Protein AF-A0A961EA92-F1 (afdb_monomer)

Structure (mmCIF, N/CA/C/O backbone):
data_AF-A0A961EA92-F1
#
_entry.id   AF-A0A961EA92-F1
#
loop_
_atom_site.group_PDB
_atom_site.id
_atom_site.type_symbol
_atom_site.label_atom_id
_atom_site.label_alt_id
_atom_site.label_comp_id
_atom_site.label_asym_id
_atom_site.label_entity_id
_atom_site.label_seq_id
_atom_site.pdbx_PDB_ins_code
_atom_site.Cartn_x
_atom_site.Cartn_y
_atom_site.Cartn_z
_atom_site.occupancy
_atom_site.B_iso_or_equiv
_atom_site.auth_seq_id
_atom_site.auth_comp_id
_atom_site.auth_asym_id
_atom_site.auth_atom_id
_atom_site.pdbx_PDB_model_num
ATOM 1 N N . MET A 1 1 ? 42.482 5.969 -26.665 1.00 50.47 1 MET A N 1
ATOM 2 C CA . MET A 1 1 ? 41.561 5.064 -27.384 1.00 50.47 1 MET A CA 1
ATOM 3 C C . MET A 1 1 ? 40.924 4.172 -26.330 1.00 50.47 1 MET A C 1
ATOM 5 O O . MET A 1 1 ? 41.604 3.847 -25.367 1.00 50.47 1 MET A O 1
ATOM 9 N N . SER A 1 2 ? 39.612 3.942 -26.390 1.00 55.41 2 SER A N 1
ATOM 10 C CA . SER A 1 2 ? 38.888 3.191 -25.351 1.00 55.41 2 SER A CA 1
ATOM 11 C C . SER A 1 2 ? 39.294 1.716 -25.388 1.00 55.41 2 SER A C 1
ATOM 13 O O . SER A 1 2 ? 39.399 1.147 -26.473 1.00 55.41 2 SER A O 1
ATOM 15 N N . THR A 1 3 ? 39.460 1.083 -24.226 1.00 66.69 3 THR A N 1
ATOM 16 C CA . THR A 1 3 ? 39.774 -0.354 -24.094 1.00 66.69 3 THR A CA 1
ATOM 17 C C . THR A 1 3 ? 38.754 -1.250 -24.810 1.00 66.69 3 THR A C 1
ATOM 19 O O . THR A 1 3 ? 39.089 -2.335 -25.277 1.00 66.69 3 THR A O 1
ATOM 22 N N . ALA A 1 4 ? 37.512 -0.779 -24.969 1.00 52.59 4 ALA A N 1
ATOM 23 C CA . ALA A 1 4 ? 36.471 -1.474 -25.724 1.00 52.59 4 ALA A CA 1
ATOM 24 C C . ALA A 1 4 ? 36.759 -1.534 -27.235 1.00 52.59 4 ALA A C 1
ATOM 26 O O . ALA A 1 4 ? 36.439 -2.525 -27.888 1.00 52.59 4 ALA A O 1
ATOM 27 N N . GLU A 1 5 ? 37.382 -0.494 -27.789 1.00 62.34 5 GLU A N 1
ATOM 28 C CA . GLU A 1 5 ? 37.715 -0.437 -29.212 1.00 62.34 5 GLU A CA 1
ATOM 29 C C . GLU A 1 5 ? 38.920 -1.327 -29.534 1.00 62.34 5 GLU A C 1
ATOM 31 O O . GLU A 1 5 ? 38.917 -2.029 -30.541 1.00 62.34 5 GLU A O 1
ATOM 36 N N . GLU A 1 6 ? 39.891 -1.409 -28.624 1.00 67.75 6 GLU A N 1
ATOM 37 C CA . GLU A 1 6 ? 41.009 -2.356 -28.720 1.00 67.75 6 GLU A CA 1
ATOM 38 C C . GLU A 1 6 ? 40.524 -3.813 -28.657 1.00 67.75 6 GLU A C 1
ATOM 40 O O . GLU A 1 6 ? 40.917 -4.632 -29.488 1.00 67.75 6 GLU A O 1
ATOM 45 N N . HIS A 1 7 ? 39.597 -4.131 -27.747 1.00 60.75 7 HIS A N 1
ATOM 46 C CA . HIS A 1 7 ? 39.001 -5.468 -27.662 1.00 60.75 7 HIS A CA 1
ATOM 47 C C . HIS A 1 7 ? 38.180 -5.832 -28.908 1.00 60.75 7 HIS A C 1
ATOM 49 O O . HIS A 1 7 ? 38.240 -6.974 -29.367 1.00 60.75 7 HIS A O 1
ATOM 55 N N . TYR A 1 8 ? 37.453 -4.873 -29.491 1.00 70.50 8 TYR A N 1
ATOM 56 C CA . TYR A 1 8 ? 36.710 -5.087 -30.734 1.00 70.50 8 TYR A CA 1
ATOM 57 C C . TYR A 1 8 ? 37.647 -5.388 -31.910 1.00 70.50 8 TYR A C 1
ATOM 59 O O . TYR A 1 8 ? 37.441 -6.356 -32.643 1.00 70.50 8 TYR A O 1
ATOM 67 N N . GLN A 1 9 ? 38.722 -4.609 -32.052 1.00 68.44 9 GLN A N 1
ATOM 68 C CA . GLN A 1 9 ? 39.728 -4.818 -33.096 1.00 68.44 9 GLN A CA 1
ATOM 69 C C . GLN A 1 9 ? 40.441 -6.168 -32.934 1.00 68.44 9 GLN A C 1
ATOM 71 O O . GLN A 1 9 ? 40.690 -6.871 -33.915 1.00 68.44 9 GLN A O 1
ATOM 76 N N . GLN A 1 10 ? 40.711 -6.585 -31.695 1.00 71.38 10 GLN A N 1
ATOM 77 C CA . GLN A 1 10 ? 41.354 -7.865 -31.408 1.00 71.38 10 GLN A CA 1
ATOM 78 C C . GLN A 1 10 ? 40.426 -9.063 -31.675 1.00 71.38 10 GLN A C 1
ATOM 80 O O . GLN A 1 10 ? 40.873 -10.066 -32.235 1.00 71.38 10 GLN A O 1
ATOM 85 N N . ALA A 1 11 ? 39.130 -8.947 -31.368 1.00 63.62 11 ALA A N 1
ATOM 86 C CA . ALA A 1 11 ? 38.125 -9.953 -31.715 1.00 63.62 11 ALA A CA 1
ATOM 87 C C . ALA A 1 11 ? 37.926 -10.072 -33.238 1.00 63.62 11 ALA A C 1
ATOM 89 O O . ALA A 1 11 ? 37.891 -11.183 -33.771 1.00 63.62 11 ALA A O 1
ATOM 90 N N . ALA A 1 12 ? 37.879 -8.944 -33.955 1.00 71.69 12 ALA A N 1
ATOM 91 C CA . ALA A 1 12 ? 37.782 -8.921 -35.414 1.00 71.69 12 ALA A CA 1
ATOM 92 C C . ALA A 1 12 ? 39.003 -9.577 -36.087 1.00 71.69 12 ALA A C 1
ATOM 94 O O . ALA A 1 12 ? 38.854 -10.353 -37.031 1.00 71.69 12 ALA A O 1
ATOM 95 N N . ALA A 1 13 ? 40.209 -9.336 -35.562 1.00 70.62 13 ALA A N 1
ATOM 96 C CA . ALA A 1 13 ? 41.437 -9.949 -36.068 1.00 70.62 13 ALA A CA 1
ATOM 97 C C . ALA A 1 13 ? 41.496 -11.469 -35.829 1.00 70.62 13 ALA A C 1
ATOM 99 O O . ALA A 1 13 ? 42.039 -12.203 -36.658 1.00 70.62 13 ALA A O 1
ATOM 100 N N . LEU A 1 14 ? 40.941 -11.960 -34.716 1.00 64.88 14 LEU A N 1
ATOM 101 C CA . LEU A 1 14 ? 40.837 -13.397 -34.442 1.00 64.88 14 LEU A CA 1
ATOM 102 C C . LEU A 1 14 ? 39.829 -14.075 -35.377 1.00 64.88 14 LEU A C 1
ATOM 104 O O . LEU A 1 14 ? 40.148 -15.115 -35.948 1.00 64.88 14 LEU A O 1
ATOM 108 N N . LEU A 1 15 ? 38.669 -13.455 -35.607 1.00 60.97 15 LEU A N 1
ATOM 109 C CA . LEU A 1 15 ? 37.670 -13.951 -36.560 1.00 60.97 15 LEU A CA 1
ATOM 110 C C . LEU A 1 15 ? 38.220 -14.022 -37.991 1.00 60.97 15 LEU A C 1
ATOM 112 O O . LEU A 1 15 ? 38.012 -15.019 -38.679 1.00 60.97 15 LEU A O 1
ATOM 116 N N . ALA A 1 16 ? 38.983 -13.012 -38.418 1.00 64.12 16 ALA A N 1
ATOM 117 C CA . ALA A 1 16 ? 39.623 -13.009 -39.731 1.00 64.12 16 ALA A CA 1
ATOM 118 C C . ALA A 1 16 ? 40.637 -14.157 -39.891 1.00 64.12 16 ALA A C 1
ATOM 120 O O . ALA A 1 16 ? 40.662 -14.808 -40.932 1.00 64.12 16 ALA A O 1
ATOM 121 N N . LYS A 1 17 ? 41.432 -14.454 -38.851 1.00 61.94 17 LYS A N 1
ATOM 122 C CA . LYS A 1 17 ? 42.393 -15.572 -38.870 1.00 61.94 17 LYS A CA 1
ATOM 123 C C . LYS A 1 17 ? 41.700 -16.927 -38.973 1.00 61.94 17 LYS A C 1
ATOM 125 O O . LYS A 1 17 ? 42.133 -17.752 -39.773 1.00 61.94 17 LYS A O 1
ATOM 130 N N . VAL A 1 18 ? 40.615 -17.116 -38.219 1.00 55.59 18 VAL A N 1
ATOM 131 C CA . VAL A 1 18 ? 39.796 -18.340 -38.246 1.00 55.59 18 VAL A CA 1
ATOM 132 C C . VAL A 1 18 ? 39.172 -18.554 -39.628 1.00 55.59 18 VAL A C 1
ATOM 134 O O . VAL A 1 18 ? 39.162 -19.675 -40.122 1.00 55.59 18 VAL A O 1
ATOM 137 N N . TYR A 1 19 ? 38.727 -17.485 -40.294 1.00 53.41 19 TYR A N 1
ATOM 138 C CA . TYR A 1 19 ? 38.161 -17.571 -41.644 1.00 53.41 19 TYR A CA 1
ATOM 139 C C . TYR A 1 19 ? 39.205 -17.929 -42.718 1.00 53.41 19 TYR A C 1
ATOM 141 O O . TYR A 1 19 ? 38.878 -18.547 -43.727 1.00 53.41 19 TYR A O 1
ATOM 149 N N . THR A 1 20 ? 40.475 -17.560 -42.515 1.00 54.72 20 THR A N 1
ATOM 150 C CA . THR A 1 20 ? 41.551 -17.830 -43.485 1.00 54.72 20 THR A CA 1
ATOM 151 C C . THR A 1 20 ? 42.248 -19.179 -43.318 1.00 54.72 20 THR A C 1
ATOM 153 O O . THR A 1 20 ? 42.910 -19.615 -44.255 1.00 54.72 20 THR A O 1
ATOM 156 N N . SER A 1 21 ? 42.136 -19.840 -42.161 1.00 49.25 21 SER A N 1
ATOM 157 C CA . SER A 1 21 ? 42.884 -21.076 -41.883 1.00 49.25 21 SER A CA 1
ATOM 158 C C . SER A 1 21 ? 42.184 -22.371 -42.299 1.00 49.25 21 SER A C 1
ATOM 160 O O . SER A 1 21 ? 42.848 -23.399 -42.290 1.00 49.25 21 SER A O 1
ATOM 162 N N . ASP A 1 22 ? 40.899 -22.335 -42.671 1.00 49.22 22 ASP A N 1
ATOM 163 C CA . ASP A 1 22 ? 40.098 -23.556 -42.904 1.00 49.22 22 ASP A CA 1
ATOM 164 C C . ASP A 1 22 ? 39.508 -23.669 -44.321 1.00 49.22 22 ASP A C 1
ATOM 166 O O . ASP A 1 22 ? 38.685 -24.531 -44.613 1.00 49.22 22 ASP A O 1
ATOM 170 N N . SER A 1 23 ? 39.956 -22.819 -45.251 1.00 49.56 23 SER A N 1
ATOM 171 C CA . SER A 1 23 ? 39.667 -23.001 -46.678 1.00 49.56 23 SER A CA 1
ATOM 172 C C . SER A 1 23 ? 40.640 -24.017 -47.286 1.00 49.56 23 SER A C 1
ATOM 174 O O . SER A 1 23 ? 41.483 -23.686 -48.121 1.00 49.56 23 SER A O 1
ATOM 176 N N . THR A 1 24 ? 40.554 -25.273 -46.847 1.00 49.16 24 THR A N 1
ATOM 177 C CA . THR A 1 24 ? 40.917 -26.404 -47.704 1.00 49.16 24 THR A CA 1
ATOM 178 C C . THR A 1 24 ? 39.622 -26.993 -48.228 1.00 49.16 24 THR A C 1
ATOM 180 O O . THR A 1 24 ? 38.785 -27.475 -47.474 1.00 49.16 24 THR A O 1
ATOM 183 N N . ALA A 1 25 ? 39.441 -26.848 -49.534 1.00 49.72 25 ALA A N 1
ATOM 184 C CA . ALA A 1 25 ? 38.242 -27.196 -50.267 1.00 49.72 25 ALA A CA 1
ATOM 185 C C . ALA A 1 25 ? 37.920 -28.699 -50.182 1.00 49.72 25 ALA A C 1
ATOM 187 O O . ALA A 1 25 ? 38.440 -29.440 -51.006 1.00 49.72 25 ALA A O 1
ATOM 188 N N . ASP A 1 26 ? 37.092 -29.127 -49.218 1.00 51.53 26 ASP A N 1
ATOM 189 C CA . ASP A 1 26 ? 36.168 -30.277 -49.367 1.00 51.53 26 ASP A CA 1
ATOM 190 C C . ASP A 1 26 ? 35.139 -30.453 -48.218 1.00 51.53 26 ASP A C 1
ATOM 192 O O . ASP A 1 26 ? 34.668 -31.559 -47.971 1.00 51.53 26 ASP A O 1
ATOM 196 N N . GLU A 1 27 ? 34.772 -29.400 -47.478 1.00 52.91 27 GLU A N 1
ATOM 197 C CA . GLU A 1 27 ? 33.832 -29.535 -46.348 1.00 52.91 27 GLU A CA 1
ATOM 198 C C . GLU A 1 27 ? 32.431 -29.001 -46.693 1.00 52.91 27 GLU A C 1
ATOM 200 O O . GLU A 1 27 ? 32.282 -27.908 -47.250 1.00 52.91 27 GLU A O 1
ATOM 205 N N . ASP A 1 28 ? 31.396 -29.783 -46.352 1.00 54.69 28 ASP A N 1
ATOM 206 C CA . ASP A 1 28 ? 29.978 -29.451 -46.548 1.00 54.69 28 ASP A CA 1
ATOM 207 C C . ASP A 1 28 ? 29.673 -28.063 -45.940 1.00 54.69 28 ASP A C 1
ATOM 209 O O . ASP A 1 28 ? 29.950 -27.833 -44.754 1.00 54.69 28 ASP A O 1
ATOM 213 N N . PRO A 1 29 ? 29.103 -27.112 -46.710 1.00 53.88 29 PRO A N 1
ATOM 214 C CA . PRO A 1 29 ? 28.808 -25.759 -46.234 1.00 53.88 29 PRO A CA 1
ATOM 215 C C . PRO A 1 29 ? 27.929 -25.722 -44.973 1.00 53.88 29 PRO A C 1
ATOM 217 O O . PRO A 1 29 ? 27.988 -24.745 -44.220 1.00 53.88 29 PRO A O 1
ATOM 220 N N . LEU A 1 30 ? 27.143 -26.772 -44.706 1.00 52.06 30 LEU A N 1
ATOM 221 C CA . LEU A 1 30 ? 26.371 -26.902 -43.468 1.00 52.06 30 LEU A CA 1
ATOM 222 C C . LEU A 1 30 ? 27.271 -27.100 -42.239 1.00 52.06 30 LEU A C 1
ATOM 224 O O . LEU A 1 30 ? 27.009 -26.488 -41.204 1.00 52.06 30 LEU A O 1
ATOM 228 N N . THR A 1 31 ? 28.357 -27.866 -42.364 1.00 55.97 31 THR A N 1
ATOM 229 C CA . THR A 1 31 ? 29.318 -28.150 -41.285 1.00 55.97 31 THR A CA 1
ATOM 230 C C . THR A 1 31 ? 30.087 -26.889 -40.889 1.00 55.97 31 THR A C 1
ATOM 232 O O . THR A 1 31 ? 30.183 -26.562 -39.702 1.00 55.97 31 THR A O 1
ATOM 235 N N . VAL A 1 32 ? 30.540 -26.113 -41.879 1.00 56.06 32 VAL A N 1
ATOM 236 C CA . VAL A 1 32 ? 31.269 -24.849 -41.671 1.00 56.06 32 VAL A CA 1
ATOM 237 C C . VAL A 1 32 ? 30.385 -23.797 -40.985 1.00 56.06 32 VAL A C 1
ATOM 239 O O . VAL A 1 32 ? 30.834 -23.102 -40.070 1.00 56.06 32 VAL A O 1
ATOM 242 N N . ALA A 1 33 ? 29.102 -23.717 -41.356 1.00 56.22 33 ALA A N 1
ATOM 243 C CA . ALA A 1 33 ? 28.143 -22.817 -40.714 1.00 56.22 33 ALA A CA 1
ATOM 244 C C . ALA A 1 33 ? 27.900 -23.180 -39.237 1.00 56.22 33 ALA A C 1
ATOM 246 O O . ALA A 1 33 ? 27.871 -22.288 -38.383 1.00 56.22 33 ALA A O 1
ATOM 247 N N . THR A 1 34 ? 27.792 -24.472 -38.908 1.00 58.75 34 THR A N 1
ATOM 248 C CA . THR A 1 34 ? 27.673 -24.926 -37.511 1.00 58.75 34 THR A CA 1
ATOM 249 C C . THR A 1 34 ? 28.923 -24.633 -36.685 1.00 58.75 34 THR A C 1
ATOM 251 O O . THR A 1 34 ? 28.798 -24.175 -35.551 1.00 58.75 34 THR A O 1
ATOM 254 N N . VAL A 1 35 ? 30.127 -24.824 -37.233 1.00 63.09 35 VAL A N 1
ATOM 255 C CA . VAL A 1 35 ? 31.382 -24.523 -36.516 1.00 63.09 35 VAL A CA 1
ATOM 256 C C . VAL A 1 35 ? 31.507 -23.020 -36.242 1.00 63.09 35 VAL A C 1
ATOM 258 O O . VAL A 1 35 ? 31.823 -22.620 -35.119 1.00 63.09 35 VAL A O 1
ATOM 261 N N . ALA A 1 36 ? 31.165 -22.171 -37.215 1.00 65.88 36 ALA A N 1
ATOM 262 C CA . ALA A 1 36 ? 31.145 -20.720 -37.034 1.00 65.88 36 ALA A CA 1
ATOM 263 C C . ALA A 1 36 ? 30.142 -20.274 -35.952 1.00 65.88 36 ALA A C 1
ATOM 265 O O . ALA A 1 36 ? 30.459 -19.417 -35.124 1.00 65.88 36 ALA A O 1
ATOM 266 N N . GLN A 1 37 ? 28.953 -20.885 -35.908 1.00 67.19 37 GLN A N 1
ATOM 267 C CA . GLN A 1 37 ? 27.954 -20.628 -34.866 1.00 67.19 37 GLN A CA 1
ATOM 268 C C . GLN A 1 37 ? 28.448 -21.056 -33.477 1.00 67.19 37 GLN A C 1
ATOM 270 O O . GLN A 1 37 ? 28.310 -20.296 -32.519 1.00 67.19 37 GLN A O 1
ATOM 275 N N . VAL A 1 38 ? 29.074 -22.232 -33.361 1.00 67.88 38 VAL A N 1
ATOM 276 C CA . VAL A 1 38 ? 29.639 -22.728 -32.095 1.00 67.88 38 VAL A CA 1
ATOM 277 C C . VAL A 1 38 ? 30.757 -21.810 -31.593 1.00 67.88 38 VAL A C 1
ATOM 279 O O . VAL A 1 38 ? 30.787 -21.468 -30.410 1.00 67.88 38 VAL A O 1
ATOM 282 N N . HIS A 1 39 ? 31.634 -21.337 -32.479 1.00 73.56 39 HIS A N 1
ATOM 283 C CA . HIS A 1 39 ? 32.695 -20.395 -32.115 1.00 73.56 39 HIS A CA 1
ATOM 284 C C . HIS A 1 39 ? 32.156 -19.018 -31.710 1.00 73.56 39 HIS A C 1
ATOM 286 O O . HIS A 1 39 ? 32.663 -18.425 -30.757 1.00 73.56 39 HIS A O 1
ATOM 292 N N . ALA A 1 40 ? 31.101 -18.524 -32.365 1.00 71.31 40 ALA A N 1
ATOM 293 C CA . ALA A 1 40 ? 30.439 -17.284 -31.962 1.00 71.31 40 ALA A CA 1
ATOM 294 C C . ALA A 1 40 ? 29.824 -17.401 -30.557 1.00 71.31 40 ALA A C 1
ATOM 296 O O . ALA A 1 40 ? 30.013 -16.515 -29.722 1.00 71.31 40 ALA A O 1
ATOM 297 N N . VAL A 1 41 ? 29.151 -18.518 -30.260 1.00 71.19 41 VAL A N 1
ATOM 298 C CA . VAL A 1 41 ? 28.597 -18.792 -28.923 1.00 71.19 41 VAL A CA 1
ATOM 299 C C . VAL A 1 41 ? 29.708 -18.883 -27.877 1.00 71.19 41 VAL A C 1
ATOM 301 O O . VAL A 1 41 ? 29.582 -18.292 -26.805 1.00 71.19 41 VAL A O 1
ATOM 304 N N . LEU A 1 42 ? 30.818 -19.558 -28.187 1.00 78.50 42 LEU A N 1
ATOM 305 C CA . LEU A 1 42 ? 31.955 -19.675 -27.274 1.00 78.50 42 LEU A CA 1
ATOM 306 C C . LEU A 1 42 ? 32.620 -18.314 -27.004 1.00 78.50 42 LEU A C 1
ATOM 308 O O . LEU A 1 42 ? 32.980 -18.024 -25.861 1.00 78.50 42 LEU A O 1
ATOM 312 N N . ALA A 1 43 ? 32.729 -17.449 -28.016 1.00 75.94 43 ALA A N 1
ATOM 313 C CA . ALA A 1 43 ? 33.246 -16.091 -27.856 1.00 75.94 43 ALA A CA 1
ATOM 314 C C . ALA A 1 43 ? 32.343 -15.242 -26.945 1.00 75.94 43 ALA A C 1
AT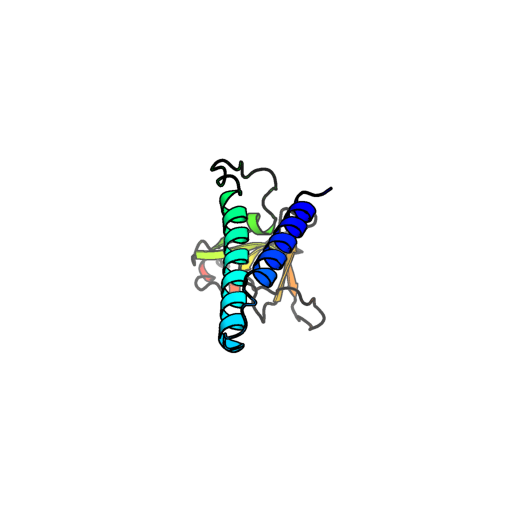OM 316 O O . ALA A 1 43 ? 32.837 -14.609 -26.012 1.00 75.94 43 ALA A O 1
ATOM 317 N N . VAL A 1 44 ? 31.021 -15.288 -27.150 1.00 77.88 44 VAL A N 1
ATOM 318 C CA . VAL A 1 44 ? 30.047 -14.603 -26.281 1.00 77.88 44 VAL A CA 1
ATOM 319 C C . VAL A 1 44 ? 30.126 -15.133 -24.849 1.00 77.88 44 VAL A C 1
ATOM 321 O O . VAL A 1 44 ? 30.205 -14.344 -23.909 1.00 77.88 44 VAL A O 1
ATOM 324 N N . ALA A 1 45 ? 30.169 -16.455 -24.671 1.00 77.81 45 ALA A N 1
ATOM 325 C CA . ALA A 1 45 ? 30.294 -17.079 -23.357 1.00 77.81 45 ALA A CA 1
ATOM 326 C C . ALA A 1 45 ? 31.590 -16.663 -22.643 1.00 77.81 45 ALA A C 1
ATOM 328 O O . ALA A 1 45 ? 31.570 -16.385 -21.446 1.00 77.81 45 ALA A O 1
ATOM 329 N N . THR A 1 46 ? 32.701 -16.552 -23.375 1.00 76.56 46 THR A N 1
ATOM 330 C CA . THR A 1 46 ? 33.993 -16.128 -22.817 1.00 76.56 46 THR A CA 1
ATOM 331 C C . THR A 1 46 ? 33.967 -14.663 -22.389 1.00 76.56 46 THR A C 1
ATOM 333 O O . THR A 1 46 ? 34.427 -14.346 -21.296 1.00 76.56 46 THR A O 1
ATOM 336 N N . VAL A 1 47 ? 33.379 -13.774 -23.198 1.00 79.69 47 VAL A N 1
ATOM 337 C CA . VAL A 1 47 ? 33.215 -12.352 -22.849 1.00 79.69 47 VAL A CA 1
ATOM 338 C C . VAL A 1 47 ? 32.310 -12.190 -21.630 1.00 79.69 47 VAL A C 1
ATOM 340 O O . VAL A 1 47 ? 32.649 -11.449 -20.713 1.00 79.69 47 VAL A O 1
ATOM 343 N N . LEU A 1 48 ? 31.187 -12.910 -21.578 1.00 77.62 48 LEU A N 1
ATOM 344 C CA . LEU A 1 48 ? 30.296 -12.891 -20.419 1.00 77.62 48 LEU A CA 1
ATOM 345 C C . LEU A 1 48 ? 31.002 -13.416 -19.167 1.00 77.62 48 LEU A C 1
ATOM 347 O O . LEU A 1 48 ? 30.903 -12.793 -18.116 1.00 77.62 48 LEU A O 1
ATOM 351 N N . ASN A 1 49 ? 31.754 -14.512 -19.268 1.00 77.56 49 ASN A N 1
ATOM 352 C CA . ASN A 1 49 ? 32.506 -15.048 -18.139 1.00 77.56 49 ASN A CA 1
ATOM 353 C C . ASN A 1 49 ? 33.615 -14.092 -17.675 1.00 77.56 49 ASN A C 1
ATOM 355 O O . ASN A 1 49 ? 33.781 -13.907 -16.476 1.00 77.56 49 ASN A O 1
ATOM 359 N N . ASP A 1 50 ? 34.346 -13.444 -18.585 1.00 78.44 50 ASP A N 1
ATOM 360 C CA . ASP A 1 50 ? 35.363 -12.440 -18.241 1.00 78.44 50 ASP A CA 1
ATOM 361 C C . ASP A 1 50 ? 34.733 -11.207 -17.575 1.00 78.44 50 ASP A C 1
ATOM 363 O O . ASP A 1 50 ? 35.216 -10.759 -16.540 1.00 78.44 50 ASP A O 1
ATOM 367 N N . ILE A 1 51 ? 33.593 -10.717 -18.079 1.00 73.50 51 ILE A N 1
ATOM 368 C CA . ILE A 1 51 ? 32.819 -9.653 -17.420 1.00 73.50 51 ILE A CA 1
ATOM 369 C C . ILE A 1 51 ? 32.427 -10.092 -16.011 1.00 73.50 51 ILE A C 1
ATOM 371 O O . ILE A 1 51 ? 32.682 -9.362 -15.058 1.00 73.50 51 ILE A O 1
ATOM 375 N N . LEU A 1 52 ? 31.842 -11.283 -15.868 1.00 73.38 52 LEU A N 1
ATOM 376 C CA . LEU A 1 52 ? 31.323 -11.766 -14.592 1.00 73.38 52 LEU A CA 1
ATOM 377 C C . LEU A 1 52 ? 32.428 -12.049 -13.564 1.00 73.38 52 LEU A C 1
ATOM 379 O O . LEU A 1 52 ? 32.209 -11.838 -12.375 1.00 73.38 52 LEU A O 1
ATOM 383 N N . THR A 1 53 ? 33.604 -12.493 -14.011 1.00 74.31 53 THR A N 1
ATOM 384 C CA . THR A 1 53 ? 34.758 -12.813 -13.150 1.00 74.31 53 THR A CA 1
ATOM 385 C C . THR A 1 53 ? 35.656 -11.608 -12.862 1.00 74.31 53 THR A C 1
ATOM 387 O O . THR A 1 53 ? 36.353 -11.608 -11.850 1.00 74.31 53 THR A O 1
ATOM 390 N N . ARG A 1 54 ? 35.633 -10.567 -13.708 1.00 71.81 54 ARG A N 1
ATOM 391 C CA . ARG A 1 54 ? 36.289 -9.271 -13.451 1.00 71.81 54 ARG A CA 1
ATOM 392 C C . ARG A 1 54 ? 35.417 -8.284 -12.692 1.00 71.81 54 ARG A C 1
ATOM 394 O O . ARG A 1 54 ? 35.927 -7.238 -12.283 1.00 71.81 54 ARG A O 1
ATOM 401 N N . MET A 1 55 ? 34.133 -8.583 -12.480 1.00 52.75 55 MET A N 1
ATOM 402 C CA . MET A 1 55 ? 33.396 -7.897 -11.426 1.00 52.75 55 MET A CA 1
ATOM 403 C C . MET A 1 55 ? 34.160 -8.154 -10.124 1.00 52.75 55 MET A C 1
ATOM 405 O O . MET A 1 55 ? 34.383 -9.319 -9.787 1.00 52.75 55 MET A O 1
ATOM 409 N N . PRO A 1 56 ? 34.606 -7.111 -9.401 1.00 59.69 56 PRO A N 1
ATOM 410 C CA . PRO A 1 56 ? 35.164 -7.331 -8.079 1.00 59.69 56 PRO A CA 1
ATOM 411 C C . PRO A 1 56 ? 34.121 -8.113 -7.281 1.00 59.69 56 PRO A C 1
ATOM 413 O O . PRO A 1 56 ? 32.929 -7.801 -7.387 1.00 59.69 56 PRO A O 1
ATOM 416 N N . GLU A 1 57 ? 34.558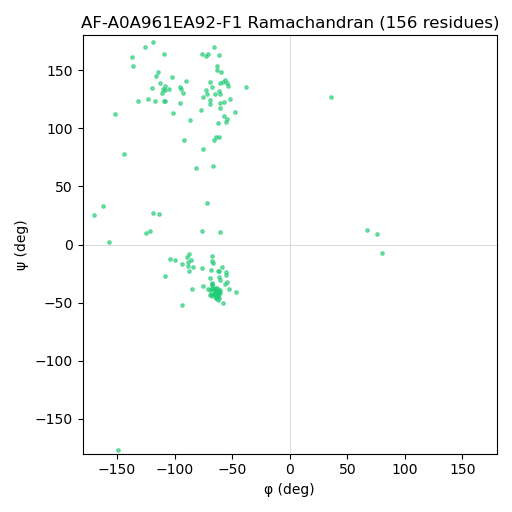 -9.136 -6.534 1.00 56.19 57 GLU A N 1
ATOM 417 C CA . GLU A 1 57 ? 33.687 -9.874 -5.614 1.00 56.19 57 GLU A CA 1
ATOM 418 C C . GLU A 1 57 ? 32.732 -8.891 -4.937 1.00 56.19 57 GLU A C 1
ATOM 420 O O . GLU A 1 57 ? 33.203 -7.811 -4.553 1.00 56.19 57 GLU A O 1
ATOM 425 N N . PRO A 1 58 ? 31.423 -9.199 -4.810 1.00 50.09 58 PRO A N 1
ATOM 426 C CA . PRO A 1 58 ? 30.500 -8.286 -4.164 1.00 50.09 58 PRO A CA 1
ATOM 427 C C . PRO A 1 58 ? 31.075 -8.014 -2.785 1.00 50.09 58 PRO A C 1
ATOM 429 O O . PRO A 1 58 ? 31.078 -8.886 -1.914 1.00 50.09 58 PRO A O 1
ATOM 432 N N . THR A 1 59 ? 31.643 -6.822 -2.621 1.00 47.00 59 THR A N 1
ATOM 433 C CA . THR A 1 59 ? 32.258 -6.406 -1.378 1.00 47.00 59 THR A CA 1
ATOM 434 C C . THR A 1 59 ? 31.150 -6.551 -0.355 1.00 47.00 59 THR A C 1
ATOM 436 O O . THR A 1 59 ? 30.113 -5.885 -0.413 1.00 47.00 59 THR A O 1
ATOM 439 N N . ARG A 1 60 ? 31.315 -7.531 0.539 1.00 53.59 60 ARG A N 1
ATOM 440 C CA . ARG A 1 60 ? 30.342 -7.968 1.550 1.00 53.59 60 ARG A CA 1
ATOM 441 C C . ARG A 1 60 ? 30.210 -6.927 2.673 1.00 53.59 60 ARG A C 1
ATOM 443 O O . ARG A 1 60 ? 30.090 -7.251 3.849 1.00 53.59 60 ARG A O 1
ATOM 450 N N . ASN A 1 61 ? 30.316 -5.662 2.288 1.00 53.84 61 ASN A N 1
ATOM 451 C CA . ASN A 1 61 ? 30.451 -4.454 3.072 1.00 53.84 61 ASN A CA 1
ATOM 452 C C . ASN A 1 61 ? 30.101 -3.209 2.226 1.00 53.84 61 ASN A C 1
ATOM 454 O O . ASN A 1 61 ? 30.621 -2.124 2.490 1.00 53.84 61 ASN A O 1
ATOM 458 N N . ILE A 1 62 ? 29.157 -3.321 1.275 1.00 51.44 62 ILE A N 1
ATOM 459 C CA . ILE A 1 62 ? 28.354 -2.156 0.877 1.00 51.44 62 ILE A CA 1
ATOM 460 C C . ILE A 1 62 ? 27.727 -1.606 2.160 1.00 51.44 62 ILE A C 1
ATOM 462 O O . ILE A 1 62 ? 26.817 -2.197 2.745 1.00 51.44 62 ILE A O 1
ATOM 466 N N . ARG A 1 63 ? 28.228 -0.456 2.616 1.00 58.34 63 ARG A N 1
ATOM 467 C CA . ARG A 1 63 ? 27.508 0.401 3.554 1.00 58.34 63 ARG A CA 1
ATOM 468 C C . ARG A 1 63 ? 26.264 0.865 2.799 1.00 58.34 63 ARG A C 1
ATOM 470 O O . ARG A 1 63 ? 26.316 1.832 2.048 1.00 58.34 63 ARG A O 1
ATOM 477 N N . VAL A 1 64 ? 25.163 0.134 2.945 1.00 57.78 64 VAL A N 1
ATOM 478 C CA . VAL A 1 64 ? 23.831 0.507 2.452 1.00 57.78 64 VAL A CA 1
ATOM 479 C C . VAL A 1 64 ? 23.338 1.736 3.214 1.00 57.78 64 VAL A C 1
ATOM 481 O O . VAL A 1 64 ? 22.452 1.630 4.037 1.00 57.78 64 VAL A O 1
ATOM 484 N N . ASN A 1 65 ? 23.962 2.894 3.020 1.00 58.81 65 ASN A N 1
ATOM 485 C CA . ASN A 1 65 ? 23.504 4.186 3.527 1.00 58.81 65 ASN A CA 1
ATOM 486 C C . ASN A 1 65 ? 24.029 5.240 2.546 1.00 58.81 65 ASN A C 1
ATOM 488 O O . ASN A 1 65 ? 25.238 5.423 2.429 1.00 58.81 65 ASN A O 1
ATOM 492 N N . SER A 1 66 ? 23.180 5.926 1.778 1.00 55.88 66 SER A N 1
ATOM 493 C CA . SER A 1 66 ? 22.719 7.259 2.207 1.00 55.88 66 SER A CA 1
ATOM 494 C C . SER A 1 66 ? 21.391 7.719 1.586 1.00 55.88 66 SER A C 1
ATOM 496 O O . SER A 1 66 ? 20.968 8.837 1.872 1.00 55.88 66 SER A O 1
ATOM 498 N N . THR A 1 67 ? 20.714 6.917 0.758 1.00 64.94 67 THR A N 1
ATOM 499 C CA . THR A 1 67 ? 19.383 7.313 0.272 1.00 64.94 67 THR A CA 1
ATOM 500 C C . THR A 1 67 ? 18.379 7.067 1.395 1.00 64.94 67 THR A C 1
ATOM 502 O O . THR A 1 67 ? 18.217 5.915 1.808 1.00 64.94 67 THR A O 1
ATOM 505 N N . PRO A 1 68 ? 17.731 8.109 1.948 1.00 71.12 68 PRO A N 1
ATOM 506 C CA . PRO A 1 68 ? 16.674 7.893 2.920 1.00 71.12 68 PRO A CA 1
ATOM 507 C C . PRO A 1 68 ? 15.602 6.987 2.296 1.00 71.12 68 PRO A C 1
ATOM 509 O O . PRO A 1 68 ? 15.309 7.145 1.109 1.00 71.12 68 PRO A O 1
ATOM 512 N N . PRO A 1 69 ? 15.005 6.059 3.070 1.00 82.19 69 PRO A N 1
ATOM 513 C CA . PRO A 1 69 ? 13.930 5.220 2.560 1.00 82.19 69 PRO A CA 1
ATOM 514 C C . PRO A 1 69 ? 12.826 6.111 1.997 1.00 82.19 69 PRO A C 1
ATOM 516 O O . PRO A 1 69 ? 12.514 7.159 2.588 1.00 82.19 69 PRO A O 1
ATOM 519 N N . SER A 1 70 ? 12.280 5.698 0.855 1.00 91.94 70 SER A N 1
ATOM 520 C CA . SER A 1 70 ? 11.235 6.440 0.156 1.00 91.94 70 SER A CA 1
ATOM 521 C C . SER A 1 70 ? 9.985 6.576 1.034 1.00 91.94 70 SER A C 1
ATOM 523 O O . SER A 1 70 ? 9.814 5.844 2.015 1.00 91.94 70 SER A O 1
ATOM 525 N N . ALA A 1 71 ? 9.082 7.498 0.691 1.00 93.50 71 ALA A N 1
ATOM 526 C CA . ALA A 1 71 ? 7.785 7.601 1.366 1.00 93.50 71 ALA A CA 1
ATOM 527 C C . ALA A 1 71 ? 7.038 6.253 1.387 1.00 93.50 71 ALA A C 1
ATOM 529 O O . ALA A 1 71 ? 6.458 5.882 2.408 1.00 93.50 71 ALA A O 1
ATOM 530 N N . TRP A 1 72 ? 7.130 5.490 0.293 1.00 94.69 72 TRP A N 1
ATOM 531 C CA . TRP A 1 72 ? 6.548 4.156 0.164 1.00 94.69 72 TRP A CA 1
ATOM 532 C C . TRP A 1 72 ? 7.137 3.164 1.169 1.00 94.69 72 TRP A C 1
ATOM 534 O O . TRP A 1 72 ? 6.382 2.503 1.881 1.00 94.69 72 TRP A O 1
ATOM 544 N N . ASP A 1 73 ? 8.465 3.112 1.296 1.00 94.81 73 ASP A N 1
ATOM 545 C CA . ASP A 1 73 ? 9.143 2.219 2.246 1.00 94.81 73 ASP A CA 1
ATOM 546 C C . ASP A 1 73 ? 8.804 2.569 3.699 1.00 94.81 73 ASP A C 1
ATOM 548 O O . ASP A 1 73 ? 8.587 1.685 4.526 1.00 94.81 73 ASP A O 1
ATOM 552 N N . ARG A 1 74 ? 8.724 3.868 4.017 1.00 94.75 74 ARG A N 1
ATOM 553 C CA . ARG A 1 74 ? 8.397 4.363 5.366 1.00 94.75 74 ARG A CA 1
ATOM 554 C C . ARG A 1 74 ? 6.954 4.081 5.762 1.00 94.75 74 ARG A C 1
ATOM 556 O O . ARG A 1 74 ? 6.687 3.782 6.924 1.00 94.75 74 ARG A O 1
ATOM 563 N N . ALA A 1 75 ? 6.029 4.221 4.818 1.00 95.56 75 ALA A N 1
ATOM 564 C CA . ALA A 1 75 ? 4.606 4.017 5.054 1.00 95.56 75 ALA A CA 1
ATOM 565 C C . ALA A 1 75 ? 4.229 2.533 5.139 1.00 95.56 75 ALA A C 1
ATOM 567 O O . ALA A 1 75 ? 3.170 2.196 5.678 1.00 95.56 75 ALA A O 1
ATOM 568 N N . ARG A 1 76 ? 5.068 1.635 4.609 1.00 97.31 76 ARG A N 1
ATOM 569 C CA . ARG A 1 76 ? 4.749 0.213 4.521 1.00 97.31 76 ARG A CA 1
ATOM 570 C C . ARG A 1 76 ? 4.793 -0.481 5.877 1.00 97.31 76 ARG A C 1
ATOM 572 O O . ARG A 1 76 ? 5.760 -0.395 6.628 1.00 97.31 76 ARG A O 1
ATOM 579 N N . ASN A 1 77 ? 3.727 -1.209 6.191 1.00 97.25 77 ASN A N 1
ATOM 580 C CA . ASN A 1 77 ? 3.576 -1.939 7.445 1.00 97.25 77 ASN A CA 1
ATOM 581 C C . ASN A 1 77 ? 2.725 -3.206 7.247 1.00 97.25 77 ASN A C 1
ATOM 583 O O . ASN A 1 77 ? 2.322 -3.537 6.132 1.00 97.25 77 ASN A O 1
ATOM 587 N N . ARG A 1 78 ? 2.453 -3.932 8.333 1.00 97.88 78 ARG A N 1
ATOM 588 C CA . ARG A 1 78 ? 1.488 -5.031 8.383 1.00 97.88 78 ARG A CA 1
ATOM 589 C C . ARG A 1 78 ? 0.304 -4.664 9.265 1.00 97.88 78 ARG A C 1
ATOM 591 O O . ARG A 1 78 ? 0.464 -4.093 10.346 1.00 97.88 78 ARG A O 1
ATOM 598 N N . CYS A 1 79 ? -0.891 -5.027 8.819 1.00 96.69 79 CYS A N 1
ATOM 599 C CA . CYS A 1 79 ? -2.093 -4.931 9.628 1.00 96.69 79 CYS A CA 1
ATOM 600 C C . CYS A 1 79 ? -1.941 -5.798 10.881 1.00 96.69 79 CYS A C 1
ATOM 602 O O . CYS A 1 79 ? -1.619 -6.983 10.800 1.00 96.69 79 CYS A O 1
ATOM 604 N N . ARG A 1 80 ? -2.206 -5.219 12.055 1.00 94.75 80 ARG A N 1
ATOM 605 C CA . ARG A 1 80 ? -2.029 -5.909 13.343 1.00 94.75 80 ARG A CA 1
ATOM 606 C C . ARG A 1 80 ? -3.022 -7.055 13.560 1.00 94.75 80 ARG A C 1
ATOM 608 O O . ARG A 1 80 ? -2.735 -7.947 14.347 1.00 94.75 80 ARG A O 1
ATOM 615 N N . SER A 1 81 ? -4.164 -7.040 12.871 1.00 94.88 81 SER A N 1
ATOM 616 C CA . SER A 1 81 ? -5.205 -8.063 13.031 1.00 94.88 81 SER A CA 1
ATOM 617 C C . SER A 1 81 ? -5.082 -9.197 12.020 1.00 94.88 81 SER A C 1
ATOM 619 O O . SER A 1 81 ? -5.119 -10.371 12.399 1.00 94.88 81 SER A O 1
ATOM 621 N N . CYS A 1 82 ? -4.990 -8.870 10.728 1.00 96.25 82 CYS A N 1
ATOM 622 C CA . CYS A 1 82 ? -4.985 -9.869 9.656 1.00 96.25 82 CYS A CA 1
ATOM 623 C C . CYS A 1 82 ? -3.581 -10.189 9.117 1.00 96.25 82 CYS A C 1
ATOM 625 O O . CYS A 1 82 ? -3.428 -11.183 8.421 1.00 96.25 82 CYS A O 1
ATOM 627 N N . GLY A 1 83 ? -2.562 -9.382 9.435 1.00 96.69 83 GLY A N 1
ATOM 628 C CA . GLY A 1 83 ? -1.180 -9.585 8.984 1.00 96.69 83 GLY A CA 1
ATOM 629 C C . GLY A 1 83 ? -0.881 -9.126 7.553 1.00 96.69 83 GLY A C 1
ATOM 630 O O . GLY A 1 83 ? 0.289 -9.108 7.172 1.00 96.69 83 GLY A O 1
ATOM 631 N N . ALA A 1 84 ? -1.896 -8.724 6.779 1.00 97.25 84 ALA A N 1
ATOM 632 C CA . ALA A 1 84 ? -1.726 -8.253 5.406 1.00 97.25 84 ALA A CA 1
ATOM 633 C C . ALA A 1 84 ? -0.818 -7.018 5.332 1.00 97.25 84 ALA A C 1
ATOM 635 O O . ALA A 1 84 ? -0.783 -6.199 6.256 1.00 97.25 84 ALA A O 1
ATOM 636 N N . SER A 1 85 ? -0.086 -6.879 4.228 1.00 97.94 85 SER A N 1
ATOM 637 C CA . SER A 1 85 ? 0.707 -5.682 3.961 1.00 97.94 85 SER A CA 1
ATOM 638 C C . SER A 1 85 ? -0.205 -4.483 3.710 1.00 97.94 85 SER A C 1
ATOM 640 O O . SER A 1 85 ? -1.178 -4.579 2.969 1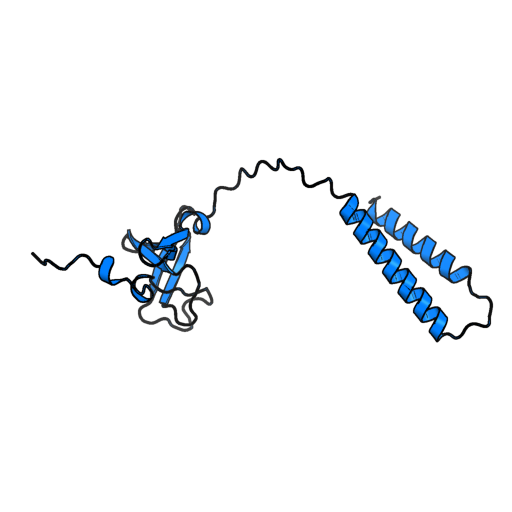.00 97.94 85 SER A O 1
ATOM 642 N N . ILE A 1 86 ? 0.134 -3.351 4.320 1.00 97.94 86 ILE A N 1
ATOM 643 C CA . ILE A 1 86 ? -0.604 -2.092 4.211 1.00 97.94 86 ILE A CA 1
ATOM 644 C C . ILE A 1 86 ? 0.361 -0.922 4.030 1.00 97.94 86 ILE A C 1
ATOM 646 O O . ILE A 1 86 ? 1.544 -1.015 4.368 1.00 97.94 86 ILE A O 1
ATOM 650 N N . LEU A 1 87 ? -0.170 0.191 3.549 1.00 97.81 87 LEU A N 1
ATOM 651 C CA . LEU A 1 87 ? 0.458 1.502 3.548 1.00 97.81 87 LEU A CA 1
ATOM 652 C C . LEU A 1 87 ? -0.294 2.403 4.530 1.00 97.81 87 LEU A C 1
ATOM 654 O O . LEU A 1 87 ? -1.523 2.483 4.499 1.00 97.81 87 LEU A O 1
ATOM 658 N N . TRP A 1 88 ? 0.437 3.078 5.412 1.00 97.38 88 TRP A N 1
ATOM 659 C CA . TRP A 1 88 ? -0.118 4.146 6.236 1.00 97.38 88 TRP A CA 1
ATOM 660 C C . TRP A 1 88 ? -0.054 5.466 5.480 1.00 97.38 88 TRP A C 1
ATOM 662 O O . TRP A 1 88 ? 1.014 6.059 5.340 1.00 97.38 88 TRP A O 1
ATOM 672 N N . CYS A 1 89 ? -1.215 5.928 5.029 1.00 97.06 89 CYS A N 1
ATOM 673 C CA . CYS A 1 89 ? -1.361 7.198 4.334 1.00 97.06 89 CYS A CA 1
ATOM 674 C C . CYS A 1 89 ? -2.086 8.215 5.221 1.00 97.06 89 CYS A C 1
ATOM 676 O O . CYS A 1 89 ? -2.738 7.862 6.208 1.00 97.06 89 CYS A O 1
ATOM 678 N N . THR A 1 90 ? -1.998 9.484 4.846 1.00 97.38 90 THR A N 1
ATOM 679 C CA . THR A 1 90 ? -2.794 10.574 5.415 1.00 97.38 90 THR A CA 1
ATOM 680 C C . THR A 1 90 ? -3.814 11.011 4.374 1.00 97.38 90 THR A C 1
ATOM 682 O O . THR A 1 90 ? -3.464 11.175 3.213 1.00 97.38 90 THR A O 1
ATOM 685 N N . THR A 1 91 ? -5.079 11.171 4.744 1.00 95.00 91 THR A N 1
ATOM 686 C CA . THR A 1 91 ? -6.092 11.734 3.845 1.00 95.00 91 THR A CA 1
ATOM 687 C C . THR A 1 91 ? -5.848 13.227 3.637 1.00 95.00 91 THR A C 1
ATOM 689 O O . THR A 1 91 ? -5.186 13.872 4.450 1.00 95.00 91 THR A O 1
ATOM 692 N N . ASP A 1 92 ? -6.465 13.811 2.618 1.00 89.62 92 ASP A N 1
ATOM 693 C CA . ASP A 1 92 ? -6.588 15.268 2.452 1.00 89.62 92 ASP A CA 1
ATOM 694 C C . ASP A 1 92 ? -7.037 16.000 3.737 1.00 89.62 92 ASP A C 1
ATOM 696 O O . ASP A 1 92 ? -6.470 17.022 4.112 1.00 89.62 92 ASP A O 1
ATOM 700 N N . GLY A 1 93 ? -7.985 15.424 4.480 1.00 88.75 93 GLY A N 1
ATOM 701 C CA . GLY A 1 93 ? -8.448 15.920 5.780 1.00 88.75 93 GLY A CA 1
ATOM 702 C C . GLY A 1 93 ? -7.511 15.649 6.968 1.00 88.75 93 GLY A C 1
ATOM 703 O O . GLY A 1 93 ? -7.949 15.765 8.113 1.00 88.75 93 GLY A O 1
ATOM 704 N N . GLY A 1 94 ? -6.266 15.220 6.737 1.00 92.81 94 GLY A N 1
ATOM 705 C CA . GLY A 1 94 ? -5.254 15.006 7.779 1.00 92.81 94 GLY A CA 1
ATOM 706 C C . GLY A 1 94 ? -5.437 13.744 8.631 1.00 92.81 94 GLY A C 1
ATOM 707 O O . GLY A 1 94 ? -4.754 13.581 9.643 1.00 92.81 94 GLY A O 1
ATOM 708 N N . LYS A 1 95 ? -6.357 12.839 8.272 1.00 93.56 95 LYS A N 1
ATOM 709 C CA . LYS A 1 95 ? -6.613 11.607 9.034 1.00 93.56 95 LYS A CA 1
ATOM 710 C C . LYS A 1 95 ? -5.729 10.477 8.531 1.00 93.56 95 LYS A C 1
ATOM 712 O O . LYS A 1 95 ? -5.555 10.312 7.332 1.00 93.56 95 LYS A O 1
ATOM 717 N N . SER A 1 96 ? -5.216 9.649 9.436 1.00 94.81 96 SER A N 1
ATOM 718 C CA . SER A 1 96 ? -4.488 8.447 9.026 1.00 94.81 96 SER A CA 1
ATOM 719 C C . SER A 1 96 ? -5.451 7.392 8.476 1.00 94.81 96 SER A C 1
ATOM 721 O O . SER A 1 96 ? -6.485 7.110 9.088 1.00 94.81 96 SER A O 1
ATOM 723 N N . MET A 1 97 ? -5.106 6.806 7.333 1.00 95.50 97 MET A N 1
ATOM 724 C CA . MET A 1 97 ? -5.884 5.779 6.652 1.00 95.50 97 MET 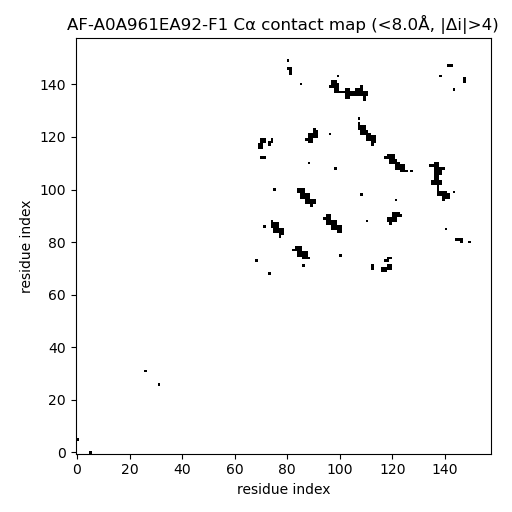A CA 1
ATOM 725 C C . MET A 1 97 ? -4.972 4.610 6.257 1.00 95.50 97 MET A C 1
ATOM 727 O O . MET A 1 97 ? -3.995 4.828 5.537 1.00 95.50 97 MET A O 1
ATOM 731 N N . PRO A 1 98 ? -5.276 3.372 6.690 1.00 97.31 98 PRO A N 1
ATOM 732 C CA . PRO A 1 98 ? -4.598 2.198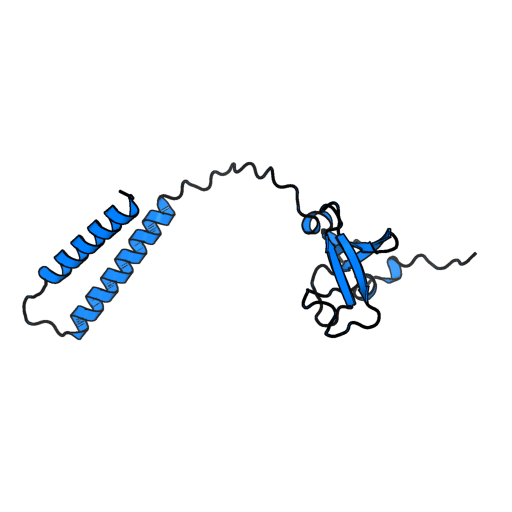 6.170 1.00 97.31 98 PRO A CA 1
ATOM 733 C C . PRO A 1 98 ? -5.138 1.887 4.768 1.00 97.31 98 PRO A C 1
ATOM 735 O O . PRO A 1 98 ? -6.350 1.764 4.557 1.00 97.31 98 PRO A O 1
ATOM 738 N N . VAL A 1 99 ? -4.225 1.764 3.816 1.00 97.69 99 VAL A N 1
ATOM 739 C CA . VAL A 1 99 ? -4.487 1.440 2.412 1.00 97.69 99 VAL A CA 1
ATOM 740 C C . VAL A 1 99 ? -3.835 0.100 2.106 1.00 97.69 99 VAL A C 1
ATOM 742 O O . VAL A 1 99 ? -2.787 -0.221 2.670 1.00 97.69 99 VAL A O 1
ATOM 745 N N . ASP A 1 100 ? -4.459 -0.706 1.256 1.00 97.69 100 ASP A N 1
ATOM 746 C CA . ASP A 1 100 ? -3.841 -1.944 0.810 1.00 97.69 100 ASP A CA 1
ATOM 747 C C . ASP A 1 100 ? -2.527 -1.669 0.090 1.00 97.69 100 ASP A C 1
ATOM 749 O O . ASP A 1 100 ? -2.362 -0.723 -0.672 1.00 97.69 100 ASP A O 1
ATOM 753 N N . ALA A 1 101 ? -1.566 -2.526 0.389 1.00 96.75 101 ALA A N 1
ATOM 754 C CA . ALA A 1 101 ? -0.230 -2.490 -0.161 1.00 96.75 101 ALA A CA 1
ATOM 755 C C . ALA A 1 101 ? -0.147 -2.637 -1.681 1.00 96.75 101 ALA A C 1
ATOM 757 O O . ALA A 1 101 ? 0.842 -2.191 -2.261 1.00 96.75 101 ALA A O 1
ATOM 758 N N . GLU A 1 102 ? -1.097 -3.374 -2.241 1.00 95.06 102 GLU A N 1
ATOM 759 C CA . GLU A 1 102 ? -1.153 -3.792 -3.632 1.00 95.06 102 GLU A CA 1
ATOM 760 C C . GLU A 1 102 ? -2.275 -3.007 -4.319 1.00 95.06 102 GLU A C 1
ATOM 762 O O . GLU A 1 102 ? -3.353 -2.862 -3.724 1.00 95.06 102 GLU A O 1
ATOM 767 N N . PRO A 1 103 ? -2.059 -2.484 -5.535 1.00 93.06 103 PRO A N 1
ATOM 768 C CA . PRO A 1 103 ? -3.123 -1.849 -6.290 1.00 93.06 103 PRO A CA 1
ATOM 769 C C . PRO A 1 103 ? -4.247 -2.834 -6.635 1.00 93.06 103 PRO A C 1
ATOM 771 O O . PRO A 1 103 ? -4.043 -4.031 -6.826 1.00 93.06 103 PRO A O 1
ATOM 774 N N . ALA A 1 104 ? -5.457 -2.303 -6.749 1.00 90.00 104 ALA A N 1
ATOM 775 C CA . ALA A 1 104 ? 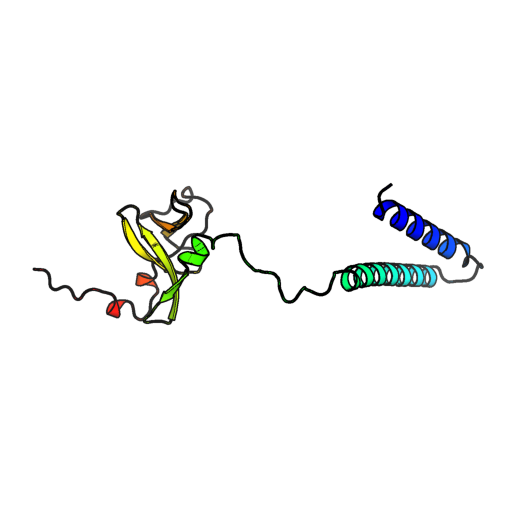-6.656 -3.023 -7.134 1.00 90.00 104 ALA A CA 1
ATOM 776 C C . ALA A 1 104 ? -7.229 -2.416 -8.418 1.00 90.00 104 ALA A C 1
ATOM 778 O O . ALA A 1 104 ? -7.395 -1.201 -8.515 1.00 90.00 104 ALA A O 1
ATOM 779 N N . ALA A 1 105 ? -7.613 -3.268 -9.374 1.00 85.38 105 ALA A N 1
ATOM 780 C CA . ALA A 1 105 ? -8.177 -2.841 -10.661 1.00 85.38 105 ALA A CA 1
ATOM 781 C C . ALA A 1 105 ? -9.401 -1.915 -10.514 1.00 85.38 105 ALA A C 1
ATOM 783 O O . ALA A 1 105 ? -9.599 -1.008 -11.314 1.00 85.38 105 ALA A O 1
ATOM 784 N N . PHE A 1 106 ? -10.192 -2.120 -9.457 1.00 82.12 106 PHE A N 1
ATOM 785 C CA . PHE A 1 106 ? -11.374 -1.316 -9.126 1.00 82.12 106 PHE A CA 1
ATOM 786 C C . PHE A 1 106 ? -11.188 -0.516 -7.828 1.00 82.12 106 PHE A C 1
ATOM 788 O O . PHE A 1 106 ? -12.153 -0.230 -7.120 1.00 82.12 106 PHE A O 1
ATOM 795 N N . GLY A 1 107 ? -9.939 -0.196 -7.479 1.00 87.81 107 GLY A N 1
ATOM 796 C CA . GLY A 1 107 ? -9.631 0.694 -6.368 1.00 87.81 107 GLY A CA 1
ATOM 797 C C . GLY A 1 107 ? -10.175 2.104 -6.600 1.00 87.81 107 GLY A C 1
ATOM 798 O O . GLY A 1 107 ? -10.338 2.545 -7.737 1.00 87.81 107 GLY A O 1
ATOM 799 N N . ASN A 1 108 ? -10.437 2.825 -5.514 1.00 91.75 108 ASN A N 1
ATOM 800 C CA . ASN A 1 108 ? -10.910 4.211 -5.546 1.00 91.75 108 ASN A CA 1
ATOM 801 C C . ASN A 1 108 ? -10.022 5.169 -4.735 1.00 91.75 108 ASN A C 1
ATOM 803 O O . ASN A 1 108 ? -10.400 6.315 -4.492 1.00 91.75 108 ASN A O 1
ATOM 807 N N . VAL A 1 109 ? -8.860 4.694 -4.288 1.00 92.62 109 VAL A N 1
ATOM 808 C CA . VAL A 1 109 ? -7.878 5.478 -3.542 1.00 92.62 109 VAL A CA 1
ATOM 809 C C . VAL A 1 109 ? -6.662 5.728 -4.424 1.00 92.62 109 VAL A C 1
ATOM 811 O O . VAL A 1 109 ? -6.021 4.782 -4.876 1.00 92.62 109 VAL A O 1
ATOM 814 N N . PHE A 1 110 ? -6.319 6.995 -4.616 1.00 92.81 110 PHE A N 1
ATOM 815 C CA . PHE A 1 110 ? -5.066 7.423 -5.230 1.00 92.81 110 PHE A CA 1
ATOM 816 C C . PHE A 1 110 ? -4.054 7.710 -4.130 1.00 92.81 110 PHE A C 1
ATOM 818 O O . PHE A 1 110 ? -4.394 8.355 -3.136 1.00 92.81 110 PHE A O 1
ATOM 825 N N . VAL A 1 111 ? -2.830 7.212 -4.292 1.00 93.88 111 VAL A N 1
ATOM 826 C CA . VAL A 1 111 ? -1.759 7.374 -3.308 1.00 93.88 111 VAL A CA 1
ATOM 827 C C . VAL A 1 111 ? -0.564 8.038 -3.969 1.00 93.88 111 VAL A C 1
ATOM 829 O O . VAL A 1 111 ? -0.040 7.536 -4.959 1.00 93.88 111 VAL A O 1
ATOM 832 N N . GLU A 1 112 ? -0.118 9.145 -3.388 1.00 93.88 112 GLU A N 1
ATOM 833 C CA . GLU A 1 112 ? 1.032 9.917 -3.855 1.00 93.88 112 GLU A CA 1
ATOM 834 C C . GLU A 1 112 ? 1.922 10.321 -2.671 1.00 93.88 112 GLU A C 1
ATOM 836 O O . GLU A 1 112 ? 1.433 10.423 -1.543 1.00 93.88 112 GLU A O 1
ATOM 841 N N . PRO A 1 113 ? 3.232 10.538 -2.864 1.00 94.81 113 PRO A N 1
ATOM 842 C CA . PRO A 1 113 ? 4.061 11.156 -1.837 1.00 94.81 113 PRO A CA 1
ATOM 843 C C . PRO A 1 113 ? 3.526 12.539 -1.450 1.00 94.81 113 PRO A C 1
ATOM 845 O O . PRO A 1 113 ? 3.113 13.319 -2.305 1.00 94.81 113 PRO A O 1
ATOM 848 N N . ASP A 1 114 ? 3.562 12.863 -0.159 1.00 93.12 114 ASP A N 1
ATOM 849 C CA . ASP A 1 114 ? 3.256 14.216 0.299 1.00 93.12 114 ASP A CA 1
ATOM 850 C C . ASP A 1 114 ? 4.306 15.232 -0.191 1.00 93.12 114 ASP A C 1
ATOM 852 O O . ASP A 1 114 ? 5.387 14.872 -0.663 1.00 93.12 114 ASP A O 1
ATOM 856 N N . ALA A 1 115 ? 4.026 16.528 -0.021 1.00 91.19 115 ALA A N 1
ATOM 857 C CA . ALA A 1 115 ? 4.939 17.600 -0.429 1.00 91.19 115 ALA A CA 1
ATOM 858 C C . ALA A 1 115 ? 6.329 17.530 0.242 1.00 91.19 115 ALA A C 1
ATOM 860 O O . ALA A 1 115 ? 7.281 18.133 -0.248 1.00 91.19 115 ALA A O 1
ATOM 861 N N . SER A 1 116 ? 6.465 16.812 1.365 1.00 90.31 116 SER A N 1
ATOM 862 C CA . SER A 1 116 ? 7.755 16.598 2.026 1.00 90.31 116 SER A CA 1
ATOM 863 C C . SER A 1 116 ? 8.531 15.406 1.457 1.00 90.31 116 SER A C 1
ATOM 865 O O . SER A 1 116 ? 9.706 15.237 1.784 1.00 90.31 116 SER A O 1
ATOM 867 N N . GLY A 1 117 ? 7.884 14.557 0.653 1.00 90.62 117 GLY A N 1
ATOM 868 C CA . GLY A 1 117 ? 8.429 13.308 0.128 1.00 90.62 117 GLY A CA 1
ATOM 869 C C . GLY A 1 117 ? 8.680 12.242 1.199 1.00 90.62 117 GLY A C 1
ATOM 870 O O . GLY A 1 117 ? 9.381 11.265 0.934 1.00 90.62 117 GLY A O 1
ATOM 871 N N . ARG A 1 118 ? 8.163 12.424 2.424 1.00 91.31 118 ARG A N 1
ATOM 872 C CA . ARG A 1 118 ? 8.415 11.517 3.564 1.00 91.31 118 ARG A CA 1
ATOM 873 C C . ARG A 1 118 ? 7.211 10.671 3.947 1.00 91.31 118 ARG A C 1
ATOM 875 O O . ARG A 1 118 ? 7.411 9.597 4.514 1.00 91.31 118 ARG A O 1
ATOM 882 N N . GLY A 1 119 ? 6.004 11.156 3.681 1.00 94.25 119 GLY A N 1
ATOM 883 C CA . GLY A 1 119 ? 4.749 10.452 3.913 1.00 94.25 119 GLY A CA 1
ATOM 884 C C . GLY A 1 119 ? 3.974 10.239 2.619 1.00 94.25 119 GLY A C 1
ATOM 885 O O . GLY A 1 119 ? 4.367 10.718 1.556 1.00 94.25 119 GLY A O 1
ATOM 886 N N . LEU A 1 120 ? 2.871 9.504 2.724 1.00 96.88 120 LEU A N 1
ATOM 887 C CA . LEU A 1 120 ? 1.939 9.279 1.624 1.00 96.88 120 LEU A CA 1
ATOM 888 C C . LEU A 1 120 ? 0.629 10.019 1.892 1.00 96.88 120 LEU A C 1
ATOM 890 O O . LEU A 1 120 ? 0.073 9.933 2.992 1.00 96.88 120 LEU A O 1
ATOM 894 N N . LEU A 1 121 ? 0.133 10.713 0.875 1.00 96.25 121 LEU A N 1
ATOM 895 C CA . LEU A 1 121 ? -1.192 11.302 0.817 1.00 96.25 121 LEU A CA 1
ATOM 896 C C . LEU A 1 121 ? -2.132 10.335 0.089 1.00 96.25 121 LEU A C 1
ATOM 898 O O . LEU A 1 121 ? -1.771 9.765 -0.938 1.00 96.25 121 LEU A O 1
ATOM 902 N N . ALA A 1 122 ? -3.334 10.147 0.624 1.00 94.88 122 ALA A N 1
ATOM 903 C CA . ALA A 1 122 ? -4.380 9.347 0.010 1.00 94.88 122 ALA A CA 1
ATOM 904 C C . ALA A 1 122 ? -5.598 10.212 -0.331 1.00 94.88 122 ALA A C 1
ATOM 906 O O . ALA A 1 122 ? -6.193 10.837 0.551 1.00 94.88 122 ALA A O 1
ATOM 907 N N . ARG A 1 123 ? -5.997 10.203 -1.603 1.00 92.62 123 ARG A N 1
ATOM 908 C CA . ARG A 1 123 ? -7.203 10.868 -2.108 1.00 92.62 123 ARG A CA 1
ATOM 909 C C . ARG A 1 123 ? -8.238 9.811 -2.469 1.00 92.62 123 ARG A C 1
ATOM 911 O O . ARG A 1 123 ? -7.956 8.912 -3.256 1.00 92.62 123 ARG A O 1
ATOM 918 N N . VAL A 1 124 ? -9.426 9.906 -1.880 1.00 90.62 124 VAL A N 1
ATOM 919 C CA . VAL A 1 124 ? -10.534 8.985 -2.163 1.00 90.62 124 VAL A CA 1
ATOM 920 C C . VAL A 1 124 ? -11.423 9.613 -3.230 1.00 90.62 124 VAL A C 1
ATOM 922 O O . VAL A 1 124 ? -11.951 10.700 -3.010 1.00 90.62 124 VAL A O 1
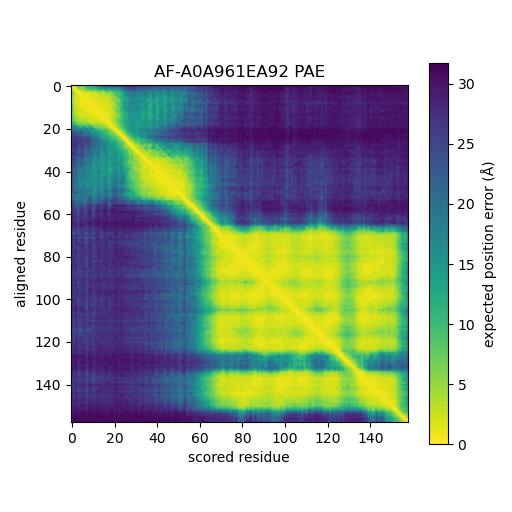ATOM 925 N N . SER A 1 125 ? -11.611 8.934 -4.360 1.00 85.75 125 SER A N 1
ATOM 926 C CA . SER A 1 125 ? -12.598 9.335 -5.367 1.00 85.75 125 SER A CA 1
ATOM 927 C C . SER A 1 125 ? -13.925 8.616 -5.114 1.00 85.75 125 SER A C 1
ATOM 929 O O . SER A 1 125 ? -13.970 7.399 -4.909 1.00 85.75 125 SER A O 1
ATOM 931 N N . SER A 1 126 ? -15.020 9.377 -5.083 1.00 74.31 126 SER A N 1
ATOM 932 C CA . SER A 1 126 ? -16.390 8.860 -4.950 1.00 74.31 126 SER A CA 1
ATOM 933 C C . SER A 1 126 ? -16.994 8.426 -6.288 1.00 74.31 126 SER A C 1
ATOM 935 O O . SER A 1 126 ? -17.939 7.641 -6.302 1.00 74.31 126 SER A O 1
ATOM 937 N N . ALA A 1 127 ? -16.438 8.906 -7.399 1.00 68.62 127 ALA A N 1
ATOM 938 C CA . ALA A 1 127 ? -16.832 8.566 -8.757 1.00 68.62 127 ALA A CA 1
ATOM 939 C C . ALA A 1 127 ? -15.564 8.530 -9.621 1.00 68.62 127 ALA A C 1
ATOM 941 O O . ALA A 1 127 ? -15.293 9.507 -10.312 1.00 68.62 127 ALA A O 1
ATOM 942 N N . PRO A 1 128 ? -14.757 7.453 -9.538 1.00 61.09 128 PRO A N 1
ATOM 943 C CA . PRO A 1 128 ? -13.520 7.360 -10.296 1.00 61.09 128 PRO A CA 1
ATOM 944 C C . PRO A 1 128 ? -13.855 7.374 -11.788 1.00 61.09 128 PRO A C 1
ATOM 946 O O . PRO A 1 128 ? -14.367 6.394 -12.333 1.00 61.09 128 PRO A O 1
ATOM 949 N N . THR A 1 129 ? -13.620 8.505 -12.438 1.00 58.88 129 THR A N 1
ATOM 950 C CA . THR A 1 129 ? -13.791 8.646 -13.878 1.00 58.88 129 THR A CA 1
ATOM 951 C C . THR A 1 129 ? -12.614 7.982 -14.594 1.00 58.88 129 THR A C 1
ATOM 953 O O . THR A 1 129 ? -11.586 7.654 -13.993 1.00 58.88 129 THR A O 1
ATOM 956 N N . LEU A 1 130 ? -12.765 7.732 -15.895 1.00 55.84 130 LEU A N 1
ATOM 957 C CA . LEU A 1 130 ? -11.643 7.300 -16.735 1.00 55.84 130 LEU A CA 1
ATOM 958 C C . LEU A 1 130 ? -10.594 8.415 -16.907 1.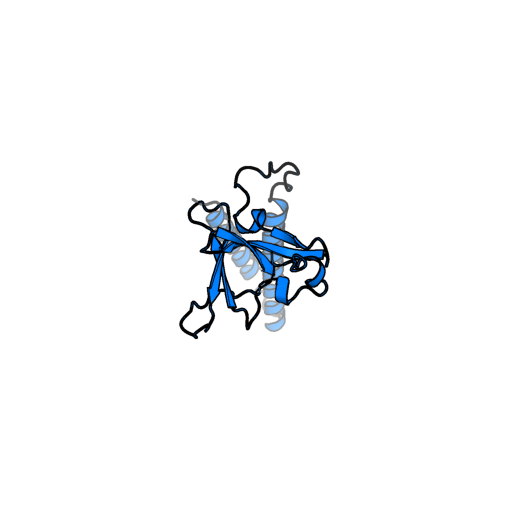00 55.84 130 LEU A C 1
ATOM 960 O O . LEU A 1 130 ? -9.492 8.131 -17.350 1.00 55.84 130 LEU A O 1
ATOM 964 N N . GLU A 1 131 ? -10.934 9.657 -16.549 1.00 57.69 131 GLU A N 1
ATOM 965 C CA . GLU A 1 131 ? -10.051 10.829 -16.610 1.00 57.69 131 GLU A CA 1
ATOM 966 C C . GLU A 1 131 ? -9.222 11.011 -15.326 1.00 57.69 131 GLU A C 1
ATOM 968 O O . GLU A 1 131 ? -8.236 11.746 -15.330 1.00 57.69 131 GLU A O 1
ATOM 973 N N . ASP A 1 132 ? -9.594 10.329 -14.234 1.00 59.66 132 ASP A N 1
ATOM 974 C CA . ASP A 1 132 ? -8.825 10.302 -12.990 1.00 59.66 132 ASP A CA 1
ATOM 975 C C . ASP A 1 132 ? -7.598 9.393 -13.178 1.00 59.66 132 ASP A C 1
ATOM 977 O O . ASP A 1 132 ? -7.673 8.211 -12.838 1.00 59.66 132 ASP A O 1
ATOM 981 N N . ASP A 1 133 ? -6.536 9.955 -13.771 1.00 59.53 133 ASP A N 1
ATOM 982 C CA . ASP A 1 133 ? -5.148 9.473 -13.921 1.00 59.53 133 ASP A CA 1
ATOM 983 C C . ASP A 1 133 ? -4.952 7.951 -14.123 1.00 59.53 133 ASP A C 1
ATOM 985 O O . ASP A 1 133 ? -5.306 7.133 -13.273 1.00 59.53 133 ASP A O 1
ATOM 989 N N . ASP A 1 134 ? -4.223 7.558 -15.178 1.00 65.31 134 ASP A N 1
ATOM 990 C CA . ASP A 1 134 ? -3.799 6.168 -15.482 1.00 65.31 134 ASP A CA 1
ATOM 991 C C . ASP A 1 134 ? -2.899 5.514 -14.396 1.00 65.31 134 ASP A C 1
ATOM 993 O O . ASP A 1 134 ? -2.287 4.461 -14.596 1.00 65.31 134 ASP A O 1
ATOM 997 N N . GLY A 1 135 ? -2.772 6.144 -13.228 1.00 76.00 135 GLY A N 1
ATOM 998 C CA . GLY A 1 135 ? -2.004 5.664 -12.095 1.00 76.00 135 GLY A CA 1
ATOM 999 C C . GLY A 1 135 ? -2.649 4.481 -11.357 1.00 76.00 135 GLY A C 1
ATOM 1000 O O . GLY A 1 135 ? -3.850 4.216 -11.462 1.00 76.00 135 GLY A O 1
ATOM 1001 N N . PRO A 1 136 ? -1.851 3.757 -10.551 1.00 88.25 136 PRO A N 1
ATOM 1002 C CA . PRO A 1 136 ? -2.344 2.648 -9.750 1.00 88.25 136 PRO A CA 1
ATOM 1003 C C . PRO A 1 136 ? -3.400 3.120 -8.746 1.00 88.25 136 PRO A C 1
ATOM 1005 O O . PRO A 1 136 ? -3.195 4.077 -7.995 1.00 88.25 136 PRO A O 1
ATOM 1008 N N . ARG A 1 137 ? -4.518 2.395 -8.701 1.00 90.62 137 ARG A N 1
ATOM 1009 C CA . ARG A 1 137 ? -5.617 2.626 -7.761 1.00 90.62 137 ARG A CA 1
ATOM 1010 C C . ARG A 1 137 ? -5.557 1.606 -6.639 1.00 90.62 137 ARG A C 1
ATOM 1012 O O . ARG A 1 137 ? -5.228 0.448 -6.863 1.00 90.62 137 ARG A O 1
ATOM 1019 N N . TYR A 1 138 ? -5.914 2.024 -5.435 1.00 95.06 138 TYR A N 1
ATOM 1020 C CA . TYR A 1 138 ? -5.844 1.204 -4.229 1.00 95.06 138 TYR A CA 1
ATOM 1021 C C . TYR A 1 138 ? -7.198 1.155 -3.519 1.00 95.06 138 TYR A C 1
ATOM 1023 O O . TYR A 1 138 ? -8.127 1.900 -3.841 1.00 95.06 138 TYR A O 1
ATOM 1031 N N . LEU A 1 139 ? -7.308 0.277 -2.526 1.00 95.50 139 LEU A N 1
ATOM 1032 C CA . LEU A 1 139 ? -8.465 0.180 -1.640 1.00 95.50 139 LEU A CA 1
ATOM 1033 C C . LEU A 1 139 ? -8.070 0.545 -0.213 1.00 95.50 139 LEU A C 1
ATOM 1035 O O . LEU A 1 139 ? -6.949 0.293 0.231 1.00 95.50 139 LEU A O 1
ATOM 1039 N N . SER A 1 140 ? -9.009 1.119 0.541 1.00 95.50 140 SER A N 1
ATOM 1040 C CA . SER A 1 140 ? -8.826 1.216 1.988 1.00 95.50 140 SER A CA 1
ATOM 1041 C C . SER A 1 140 ? -8.814 -0.187 2.587 1.00 95.50 140 SER A C 1
ATOM 1043 O O . SER A 1 140 ? -9.755 -0.959 2.394 1.00 95.50 140 SER A O 1
ATOM 1045 N N . HIS A 1 141 ? -7.803 -0.480 3.404 1.00 96.31 141 HIS A N 1
ATOM 1046 C CA . HIS A 1 141 ? -7.681 -1.781 4.051 1.00 96.31 141 HIS A CA 1
ATOM 1047 C C . HIS A 1 141 ? -8.855 -2.076 5.000 1.00 96.31 141 HIS A C 1
ATOM 1049 O O . HIS A 1 141 ? -9.164 -3.227 5.283 1.00 96.31 141 HIS A O 1
ATOM 1055 N N . HIS A 1 142 ? -9.565 -1.053 5.493 1.00 93.94 142 HIS A N 1
ATOM 1056 C CA . HIS A 1 142 ? -10.772 -1.273 6.295 1.00 93.94 142 HIS A CA 1
ATOM 1057 C C . HIS A 1 142 ? -11.878 -2.019 5.533 1.00 93.94 142 HIS A C 1
ATOM 1059 O O . HIS A 1 142 ? -12.736 -2.620 6.173 1.00 93.94 142 HIS A O 1
ATOM 1065 N N . VAL A 1 143 ? -11.869 -1.975 4.197 1.00 93.81 143 VAL A N 1
ATOM 1066 C CA . VAL A 1 143 ? -12.841 -2.669 3.341 1.00 93.81 143 VAL A CA 1
ATOM 1067 C C . VAL A 1 143 ? -12.420 -4.117 3.091 1.00 93.81 143 VAL A C 1
ATOM 1069 O O . VAL A 1 143 ? -13.262 -5.008 3.080 1.00 93.81 143 VAL A O 1
ATOM 1072 N N . THR A 1 144 ? -11.122 -4.362 2.913 1.00 95.44 144 THR A N 1
ATOM 1073 C CA . THR A 1 144 ? -10.575 -5.676 2.539 1.00 95.44 144 THR A CA 1
ATOM 1074 C C . THR A 1 144 ? -10.137 -6.517 3.739 1.00 95.44 144 THR A C 1
ATOM 1076 O O . THR A 1 144 ? -9.968 -7.731 3.621 1.00 95.44 144 THR A O 1
ATOM 1079 N N . CYS A 1 145 ? -9.964 -5.909 4.916 1.00 95.75 145 CYS A N 1
ATOM 1080 C CA . CYS A 1 145 ? -9.541 -6.617 6.116 1.00 95.75 145 CYS A CA 1
ATOM 1081 C C . CYS A 1 145 ? -10.644 -7.560 6.630 1.00 95.75 145 CYS A C 1
ATOM 1083 O O . CYS A 1 145 ? -11.691 -7.088 7.077 1.00 95.75 145 CYS A O 1
ATOM 1085 N N . PRO A 1 146 ? -10.387 -8.879 6.740 1.00 95.81 146 PRO A N 1
ATOM 1086 C CA . PRO A 1 146 ? -11.364 -9.833 7.277 1.00 95.81 146 PRO A CA 1
ATOM 1087 C C . PRO A 1 146 ? -11.643 -9.643 8.778 1.00 95.81 146 PRO A C 1
ATOM 1089 O O . PRO A 1 146 ? -12.547 -10.258 9.330 1.00 95.81 146 PRO A O 1
ATOM 1092 N N . LYS A 1 147 ? -10.846 -8.813 9.461 1.00 94.12 147 LYS A N 1
ATOM 1093 C CA . LYS A 1 147 ? -10.982 -8.481 10.886 1.00 94.12 147 LYS A CA 1
ATOM 1094 C C . LYS A 1 147 ? -11.231 -6.981 11.097 1.00 94.12 147 LYS A C 1
ATOM 1096 O O . LYS A 1 147 ? -10.858 -6.438 12.136 1.00 94.12 147 LYS A O 1
ATOM 1101 N N . ALA A 1 148 ? -11.820 -6.301 10.107 1.00 90.56 148 ALA A N 1
ATOM 1102 C CA . ALA A 1 148 ? -12.062 -4.857 10.134 1.00 90.56 148 ALA A CA 1
ATOM 1103 C C . ALA A 1 148 ? -12.874 -4.399 11.357 1.00 90.56 148 ALA A C 1
ATOM 1105 O O . ALA A 1 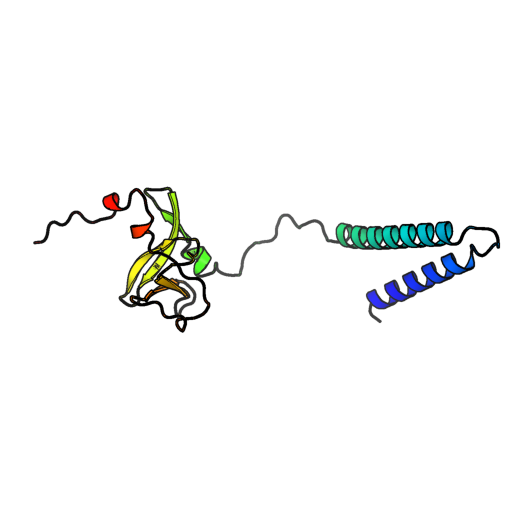148 ? -12.615 -3.323 11.899 1.00 90.56 148 ALA A O 1
ATOM 1106 N N . ASP A 1 149 ? -13.803 -5.228 11.836 1.00 88.94 149 ASP A N 1
ATOM 1107 C CA . ASP A 1 149 ? -14.645 -4.901 12.990 1.00 88.94 149 ASP A CA 1
ATOM 1108 C C . ASP A 1 149 ? -13.848 -4.677 14.282 1.00 88.94 149 ASP A C 1
ATOM 1110 O O . ASP A 1 149 ? -14.249 -3.855 15.101 1.00 88.94 149 ASP A O 1
ATOM 1114 N N . LEU A 1 150 ? -12.669 -5.297 14.434 1.00 88.00 150 LEU A N 1
ATOM 1115 C CA . LEU A 1 150 ? -11.778 -5.065 15.582 1.00 88.00 150 LEU A CA 1
ATOM 1116 C C . LEU A 1 150 ? -11.183 -3.645 15.609 1.00 88.00 150 LEU A C 1
ATOM 1118 O O . LEU A 1 150 ? -10.633 -3.221 16.624 1.00 88.00 150 LEU A O 1
ATOM 1122 N N . HIS A 1 151 ? -11.246 -2.921 14.488 1.00 83.62 151 HIS A N 1
ATOM 1123 C CA . HIS A 1 151 ? -10.677 -1.580 14.327 1.00 83.62 151 HIS A CA 1
ATOM 1124 C C . HIS A 1 151 ? -11.726 -0.472 14.356 1.00 83.62 151 HIS A C 1
ATOM 1126 O O . HIS A 1 151 ? -11.382 0.706 14.486 1.00 83.62 151 HIS A O 1
ATOM 1132 N N . ARG A 1 152 ? -13.008 -0.827 14.257 1.00 78.56 152 ARG A N 1
ATOM 1133 C CA . ARG A 1 152 ? -14.093 0.128 14.444 1.00 78.56 152 ARG A CA 1
ATOM 1134 C C . ARG A 1 152 ? -14.114 0.513 15.919 1.00 78.56 152 ARG A C 1
ATOM 1136 O O . ARG A 1 152 ? -14.222 -0.344 16.790 1.00 78.56 152 ARG A O 1
ATOM 1143 N N . LYS A 1 153 ? -14.020 1.811 16.223 1.00 72.00 153 LYS A N 1
ATOM 1144 C CA . LYS A 1 153 ? -14.364 2.280 17.569 1.00 72.00 153 LYS A CA 1
ATOM 1145 C C . LYS A 1 153 ? -15.827 1.909 17.784 1.00 72.00 153 LYS A C 1
ATOM 1147 O O . LYS A 1 153 ? -16.678 2.375 17.030 1.00 72.00 153 LYS A O 1
ATOM 1152 N N . SER A 1 154 ? -16.100 1.051 18.765 1.00 56.50 154 SER A N 1
ATOM 1153 C CA . SER A 1 154 ? -17.455 0.751 19.219 1.00 56.50 154 SER A CA 1
ATOM 1154 C C . SER A 1 154 ? -18.186 2.076 19.418 1.00 56.50 154 SER A C 1
ATOM 1156 O O . SER A 1 154 ? -17.767 2.894 20.240 1.00 56.50 154 SER A O 1
ATOM 1158 N N . GLY A 1 155 ? -19.209 2.321 18.602 1.00 51.38 155 GLY A N 1
ATOM 1159 C CA . GLY A 1 155 ? -19.994 3.542 18.649 1.00 51.38 155 GLY A CA 1
ATOM 1160 C C . GLY A 1 155 ? -20.761 3.622 19.961 1.00 51.38 155 GLY A C 1
ATOM 1161 O O . GLY A 1 155 ? -21.894 3.170 20.039 1.00 51.38 155 GLY A O 1
ATOM 1162 N N . VAL A 1 156 ? -20.157 4.216 20.986 1.00 46.66 156 VAL A N 1
ATOM 1163 C CA . VAL A 1 156 ? -20.916 4.954 21.992 1.00 46.66 156 VAL A CA 1
ATOM 1164 C C . VAL A 1 156 ? -20.934 6.392 21.493 1.00 46.66 156 VAL A C 1
ATOM 1166 O O . VAL A 1 156 ? -20.004 7.158 21.739 1.00 46.66 156 VAL A O 1
ATOM 1169 N N . GLN A 1 157 ? -21.957 6.723 20.704 1.00 49.50 157 GLN A N 1
ATOM 1170 C CA . GLN A 1 157 ? -22.344 8.114 20.487 1.00 49.50 157 GLN A CA 1
ATOM 1171 C C . GLN A 1 157 ? -22.733 8.690 21.860 1.00 49.50 157 GLN A C 1
ATOM 1173 O O . GLN A 1 157 ? -23.587 8.122 22.539 1.00 49.50 157 GLN A O 1
ATOM 1178 N N . ARG A 1 158 ? -22.058 9.759 22.290 1.00 37.22 158 ARG A N 1
ATOM 1179 C CA . ARG A 1 158 ? -22.548 10.677 23.327 1.00 37.22 158 ARG A CA 1
ATOM 1180 C C . ARG A 1 158 ? -23.062 11.928 22.643 1.00 37.22 158 ARG A C 1
ATOM 1182 O O . ARG A 1 158 ? -22.441 12.297 21.619 1.00 37.22 158 ARG A O 1
#

Nearest PDB structures (foldseek):
  9bf1-assembly1_B  TM=4.165E-01  e=1.761E+00  Vibrio cholerae
  9bgk-assembly1_F  TM=3.616E-01  e=3.099E+00  Vibrio cholerae

Solvent-accessible surface area (backbone atoms only — not comparable to full-atom values): 9569 Å² total; per-residue (Å²): 133,60,72,66,57,55,52,50,54,52,51,52,54,51,54,54,51,60,66,66,73,64,79,65,94,82,71,60,70,68,58,56,53,52,52,52,50,52,52,51,52,50,51,52,52,49,52,53,48,50,54,64,66,65,44,73,72,80,64,95,70,72,74,90,70,84,79,75,76,48,16,67,64,66,26,49,48,59,42,91,81,75,60,47,59,23,29,52,24,29,33,88,88,71,44,82,41,55,24,40,62,58,70,33,101,84,32,43,29,42,74,45,66,34,99,83,51,59,44,30,33,33,48,76,50,93,72,76,50,94,79,64,57,100,61,75,23,16,39,54,32,68,77,73,40,95,54,33,73,80,71,53,77,80,83,75,83,127

Mean predicted aligned error: 17.33 Å

pLDDT: mean 76.61, std 17.41, range [37.22, 97.94]

Radius of gyration: 30.04 Å; Cα contacts (8 Å, |Δi|>4): 158; chains: 1; bounding box: 65×48×74 Å

Sequence (158 aa):
MSTAEEHYQQAAALLAKVYTSDSTADEDPLTVATVAQVHAVLAVATVLNDILTRMPEPTRNIRVNSTPPSAWDRARNRCRSCGASILWCTTDGGKSMPVDAEPAAFGNVFVEPDASGRGLLARVSSAPTLEDDDGPRYLSHHVTCPKADLHRKSGVQR

Secondary structure (DSSP, 8-state):
--HHHHHHHHHHHHHHHHHHH---S---HHHHHHHHHHHHHHHHHHHHHHHHHHS----TT----SSPPPHHHHHEEE-TTT--EEEEEEETTS-EEEEESS--TT--EEEEE-TTSSSEEEEE-SS--TTS-SSPEE-BHHHH-TTGGGGS------

Foldseek 3Di:
DDPVVVVVVVVVVVVVVVVPPPPPPDDDPVVVVVVVVVVVVVVVVVVVVCVVVPPPDPPPDPPPDDDDDFQLRQQWDADPPQRAIWGFAAEPVRDTFTWHNDFDPPAQWDWDQDPVRNHIYIYGDPDDDPPNDPDGHIHGVCVVPPPNVVVDDPDPDD